Protein AF-A0A2K5S3H1-F1 (afdb_monomer_lite)

Organism: Cebus imitator (NCBI:txid2715852)

Secondary structure (DSSP, 8-state):
--------TT-BHHHHHHHHHHHH---GGGEEEEETTEEPPTTSBTGGGT--TTPPPEEEE---SS---S-----------------------

Radius of gyration: 19.56 Å; chains: 1; bounding box: 26×45×62 Å

Sequence (93 aa):
MLNKIDIEATDKVEQIKEHVEEKEGIPPQQQRLIYSGKQMNDEKTAANYRILGGLVLHLVLAPRGEGINGLRNPLKRQSLSDWNGKSNPASSE

Structure (mmCIF, N/CA/C/O backbone):
data_AF-A0A2K5S3H1-F1
#
_entry.id   AF-A0A2K5S3H1-F1
#
loop_
_atom_site.group_PDB
_atom_site.id
_atom_site.type_symbol
_atom_site.label_atom_id
_atom_site.label_alt_id
_atom_site.label_comp_id
_atom_site.label_asym_id
_atom_site.label_entity_id
_atom_site.label_seq_id
_atom_site.pdbx_PDB_ins_code
_atom_site.Cartn_x
_atom_site.Cartn_y
_atom_site.Cartn_z
_atom_site.occupancy
_atom_site.B_iso_or_equiv
_atom_site.auth_seq_id
_atom_site.auth_comp_id
_atom_site.auth_asym_id
_atom_site.auth_atom_id
_atom_site.pdbx_PDB_model_num
ATOM 1 N N . MET A 1 1 ? -14.004 -11.647 -7.265 1.00 42.84 1 MET A N 1
ATOM 2 C CA . MET A 1 1 ? -14.187 -10.199 -7.489 1.00 42.84 1 MET A CA 1
ATOM 3 C C . MET A 1 1 ? -12.807 -9.572 -7.421 1.00 42.84 1 MET A C 1
ATOM 5 O O . MET A 1 1 ? -12.094 -9.862 -6.473 1.00 42.84 1 MET A O 1
ATOM 9 N N . LEU A 1 2 ? -12.380 -8.845 -8.452 1.00 52.03 2 LEU A N 1
ATOM 10 C CA . LEU A 1 2 ? -11.149 -8.052 -8.391 1.00 52.03 2 LEU A CA 1
ATOM 11 C C . LEU A 1 2 ? -11.530 -6.704 -7.778 1.00 52.03 2 LEU A C 1
ATOM 13 O O . LEU A 1 2 ? -12.227 -5.927 -8.431 1.00 52.03 2 LEU A O 1
ATOM 17 N N . ASN A 1 3 ? -11.122 -6.453 -6.538 1.00 64.94 3 ASN A N 1
ATOM 18 C CA . ASN A 1 3 ? -11.381 -5.178 -5.879 1.00 64.94 3 ASN A CA 1
ATOM 19 C C . ASN A 1 3 ? -10.356 -4.165 -6.404 1.00 64.94 3 ASN A C 1
ATOM 21 O O . ASN A 1 3 ? -9.148 -4.345 -6.259 1.00 64.94 3 ASN A O 1
ATOM 25 N N . LYS A 1 4 ? -10.843 -3.156 -7.133 1.00 71.06 4 LYS A N 1
ATOM 26 C CA . LYS A 1 4 ? -10.017 -2.101 -7.732 1.00 71.06 4 LYS A CA 1
ATOM 27 C C . LYS A 1 4 ? -9.873 -0.952 -6.740 1.00 71.06 4 LYS A C 1
ATOM 29 O O . LYS A 1 4 ? -10.876 -0.496 -6.192 1.00 71.06 4 LYS A O 1
ATOM 34 N N . ILE A 1 5 ? -8.653 -0.469 -6.541 1.00 79.44 5 ILE A N 1
ATOM 35 C CA . ILE A 1 5 ? -8.342 0.769 -5.816 1.00 79.44 5 ILE A CA 1
ATOM 36 C C . ILE A 1 5 ? -7.742 1.770 -6.800 1.00 79.44 5 ILE A C 1
ATOM 38 O O . ILE A 1 5 ? -6.978 1.374 -7.683 1.00 79.44 5 ILE A O 1
ATOM 42 N N . ASP A 1 6 ? -8.119 3.034 -6.663 1.00 81.31 6 ASP A N 1
ATOM 43 C CA . ASP A 1 6 ? -7.509 4.131 -7.405 1.00 81.31 6 ASP A CA 1
ATOM 44 C C . ASP A 1 6 ? -6.322 4.626 -6.583 1.00 81.31 6 ASP A C 1
ATOM 46 O O . ASP A 1 6 ? -6.452 4.845 -5.382 1.00 81.31 6 ASP A O 1
ATOM 50 N N . ILE A 1 7 ? -5.157 4.701 -7.219 1.00 82.12 7 ILE A N 1
ATOM 51 C CA . ILE A 1 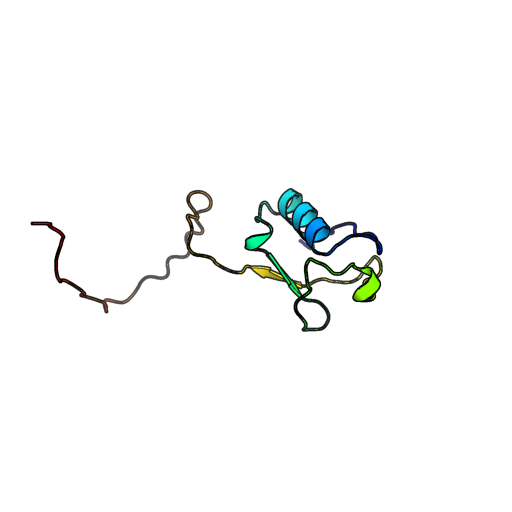7 ? -3.905 5.122 -6.590 1.00 82.12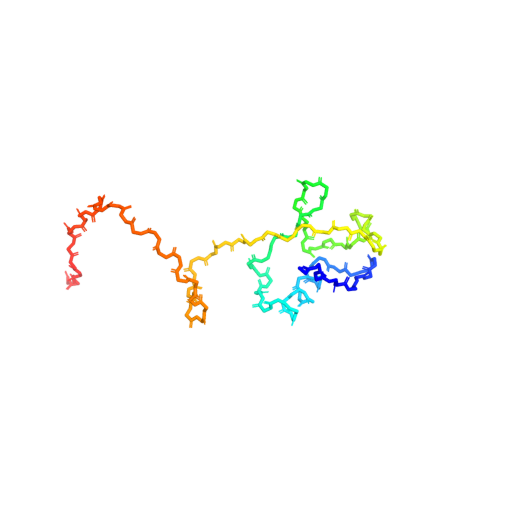 7 ILE A CA 1
ATOM 52 C C . ILE A 1 7 ? -3.215 6.123 -7.505 1.00 82.12 7 ILE A C 1
ATOM 54 O O . ILE A 1 7 ? -3.104 5.899 -8.716 1.00 82.12 7 ILE A O 1
ATOM 58 N N . GLU A 1 8 ? -2.725 7.211 -6.932 1.00 83.62 8 GLU A N 1
ATOM 59 C CA . GLU A 1 8 ? -1.902 8.184 -7.631 1.00 83.62 8 GLU A CA 1
ATOM 60 C C . GLU A 1 8 ? -0.415 7.875 -7.440 1.00 83.62 8 GLU A C 1
ATOM 62 O O . GLU A 1 8 ? 0.021 7.285 -6.452 1.00 83.62 8 GLU A O 1
ATOM 67 N N . ALA A 1 9 ? 0.418 8.290 -8.396 1.00 82.81 9 ALA A N 1
ATOM 68 C CA . ALA A 1 9 ? 1.863 8.060 -8.322 1.00 82.81 9 ALA A CA 1
ATOM 69 C C . ALA A 1 9 ? 2.510 8.780 -7.116 1.00 82.81 9 ALA A C 1
ATOM 71 O O . ALA A 1 9 ? 3.565 8.369 -6.623 1.00 82.81 9 ALA A O 1
ATOM 72 N N . THR A 1 10 ? 1.872 9.849 -6.644 1.00 86.38 10 THR A N 1
ATOM 73 C CA . THR A 1 10 ? 2.247 10.633 -5.464 1.00 86.38 10 THR A CA 1
ATOM 74 C C . THR A 1 10 ? 1.870 9.962 -4.151 1.00 86.38 10 THR A C 1
ATOM 76 O O . THR A 1 10 ? 2.487 10.281 -3.133 1.00 86.38 10 THR A O 1
ATOM 79 N N . ASP A 1 11 ? 0.924 9.021 -4.169 1.00 88.25 11 ASP A N 1
ATOM 80 C CA . ASP A 1 11 ? 0.436 8.391 -2.951 1.00 88.25 11 ASP A CA 1
ATOM 81 C C . ASP A 1 11 ? 1.522 7.544 -2.311 1.00 88.25 11 ASP A C 1
ATOM 83 O O . ASP A 1 11 ? 2.257 6.783 -2.961 1.00 88.25 11 ASP A O 1
ATOM 87 N N . LYS A 1 12 ? 1.619 7.680 -0.992 1.00 91.00 12 LYS A N 1
ATOM 88 C CA . LYS A 1 12 ? 2.463 6.813 -0.182 1.00 91.00 12 LYS A CA 1
ATOM 89 C C . LYS A 1 12 ? 1.817 5.450 -0.032 1.00 91.00 12 LYS A C 1
ATOM 91 O O . LYS A 1 12 ? 0.599 5.312 -0.002 1.00 91.00 12 LYS A O 1
ATOM 96 N N . VAL A 1 13 ? 2.655 4.436 0.138 1.00 89.62 13 VAL A N 1
ATOM 97 C CA . VAL A 1 13 ? 2.195 3.067 0.384 1.00 89.62 13 VAL A CA 1
ATOM 98 C C . VAL A 1 13 ? 1.341 2.979 1.650 1.00 89.62 13 VAL A C 1
ATOM 100 O O . VAL A 1 13 ? 0.390 2.206 1.668 1.00 89.62 13 VAL A O 1
ATOM 103 N N . GLU A 1 14 ? 1.620 3.801 2.662 1.00 91.06 14 GLU A N 1
ATOM 104 C CA . GLU A 1 14 ? 0.755 3.969 3.836 1.00 91.06 14 GLU A CA 1
ATOM 105 C C . GLU A 1 14 ? -0.675 4.386 3.455 1.00 91.06 14 GLU A C 1
ATOM 107 O O . GLU A 1 14 ? -1.623 3.691 3.806 1.00 91.06 14 GLU A O 1
ATOM 112 N N . GLN A 1 15 ? -0.829 5.433 2.638 1.00 90.06 15 GLN A N 1
ATOM 113 C CA . GLN A 1 15 ? -2.145 5.892 2.181 1.00 90.06 15 GLN A CA 1
ATOM 114 C C . GLN A 1 15 ? -2.858 4.834 1.338 1.00 90.06 15 GLN A C 1
ATOM 116 O O . GLN A 1 15 ? -4.059 4.634 1.477 1.00 90.06 15 GLN A O 1
ATOM 121 N N . ILE A 1 16 ? -2.133 4.088 0.499 1.00 88.56 16 ILE A N 1
ATOM 122 C CA . ILE A 1 16 ? -2.721 2.978 -0.267 1.00 88.56 16 ILE A CA 1
ATOM 123 C C . ILE A 1 16 ? -3.328 1.928 0.677 1.00 88.56 16 ILE A C 1
ATOM 125 O O . ILE A 1 16 ? -4.388 1.380 0.379 1.00 88.56 16 ILE A O 1
ATOM 129 N N . LYS A 1 17 ? -2.694 1.655 1.825 1.00 88.19 17 LYS A N 1
ATOM 130 C CA . LYS A 1 17 ? -3.246 0.726 2.820 1.00 88.19 17 LYS A CA 1
ATOM 131 C C . LYS A 1 17 ? -4.509 1.264 3.486 1.00 88.19 17 LYS A C 1
ATOM 133 O O . LYS A 1 17 ? -5.420 0.480 3.729 1.00 88.19 17 LYS A O 1
ATOM 138 N N . GLU A 1 18 ? -4.593 2.564 3.746 1.00 90.31 18 GLU A N 1
ATOM 139 C CA . GLU A 1 18 ? -5.818 3.193 4.267 1.00 90.31 18 GLU A CA 1
ATOM 140 C C . GLU A 1 18 ? -6.988 2.996 3.289 1.00 90.31 18 GLU A C 1
ATOM 142 O O . GLU A 1 18 ? -8.046 2.508 3.671 1.00 90.31 18 GLU A O 1
ATOM 147 N N . HIS A 1 19 ? -6.768 3.219 1.990 1.00 86.88 19 HIS A N 1
ATOM 148 C CA . HIS A 1 19 ? -7.796 2.976 0.969 1.00 86.88 19 HIS A CA 1
ATOM 149 C C . HIS A 1 19 ? -8.226 1.502 0.899 1.00 86.88 19 HIS A C 1
ATOM 151 O O . HIS A 1 19 ? -9.381 1.186 0.609 1.00 86.88 19 HIS A O 1
ATOM 157 N N . VAL A 1 20 ? -7.298 0.575 1.141 1.00 85.44 20 VAL A N 1
ATOM 158 C CA . VAL A 1 20 ? -7.608 -0.858 1.229 1.00 85.44 20 VAL A CA 1
ATOM 159 C C . VAL A 1 20 ? -8.386 -1.180 2.507 1.00 85.44 20 VAL A C 1
ATOM 161 O O . VAL A 1 20 ? -9.280 -2.020 2.458 1.00 85.44 20 VAL A O 1
ATOM 164 N N . GLU A 1 21 ? -8.102 -0.519 3.632 1.00 87.81 21 GLU A N 1
ATOM 165 C CA . GLU A 1 21 ? -8.877 -0.668 4.869 1.00 87.81 21 GLU A CA 1
ATOM 166 C C . GLU A 1 21 ? -10.323 -0.226 4.661 1.00 87.81 21 GLU A C 1
ATOM 168 O O . GLU A 1 21 ? -11.239 -0.956 5.023 1.00 87.81 21 GLU A O 1
ATOM 173 N N . GLU A 1 22 ? -10.546 0.913 4.011 1.00 86.44 22 GLU A N 1
ATOM 174 C CA . GLU A 1 22 ? -11.898 1.407 3.740 1.00 86.44 22 GLU A CA 1
ATOM 175 C C . GLU A 1 22 ? -12.712 0.454 2.851 1.00 86.44 22 GLU A C 1
ATOM 177 O O . GLU A 1 22 ? -13.927 0.333 3.020 1.00 86.44 22 GLU A O 1
ATOM 182 N N . LYS A 1 23 ? -12.061 -0.249 1.913 1.00 83.62 23 LYS A N 1
ATOM 183 C CA . LYS A 1 23 ? -12.743 -1.179 0.996 1.00 83.62 23 LYS A CA 1
ATOM 184 C C . LYS A 1 23 ? -12.900 -2.593 1.544 1.00 83.62 23 LYS A C 1
ATOM 186 O O . LYS A 1 23 ? -13.941 -3.209 1.328 1.00 83.62 23 LYS A O 1
ATOM 191 N N . GLU A 1 24 ? -11.881 -3.120 2.217 1.00 82.62 24 GLU A N 1
ATOM 192 C CA . GLU A 1 24 ? -11.849 -4.511 2.691 1.00 82.62 24 GLU A CA 1
ATOM 193 C C . GLU A 1 24 ? -12.133 -4.652 4.194 1.00 82.62 24 GLU A C 1
ATOM 195 O O . GLU A 1 24 ? -12.384 -5.757 4.672 1.00 82.62 24 GLU A O 1
ATOM 200 N N . GLY A 1 25 ? -12.055 -3.562 4.960 1.00 84.38 25 GLY A N 1
ATOM 201 C CA . GLY A 1 25 ? -12.148 -3.567 6.422 1.00 84.38 25 GLY A CA 1
ATOM 202 C C . GLY A 1 25 ? -10.920 -4.158 7.123 1.00 84.38 25 GLY A C 1
ATOM 203 O O . GLY A 1 25 ? -11.026 -4.619 8.259 1.00 84.38 25 GLY A O 1
ATOM 204 N N . ILE A 1 26 ? -9.768 -4.221 6.446 1.00 85.56 26 ILE A N 1
ATOM 205 C CA . ILE A 1 26 ? -8.533 -4.809 6.987 1.00 85.56 26 ILE A CA 1
ATOM 206 C C . ILE A 1 26 ? -7.633 -3.685 7.509 1.00 85.56 26 ILE A C 1
ATOM 208 O O . ILE A 1 26 ? -7.252 -2.834 6.712 1.00 85.56 26 ILE A O 1
ATOM 212 N N . PRO A 1 27 ? -7.181 -3.699 8.772 1.00 88.38 27 PRO A N 1
ATOM 213 C CA . PRO A 1 27 ? -6.346 -2.624 9.300 1.00 88.38 27 PRO A CA 1
ATOM 214 C C . PRO A 1 27 ? -4.957 -2.576 8.623 1.00 88.38 27 PRO A C 1
ATOM 216 O O . PRO A 1 27 ? -4.361 -3.635 8.377 1.00 88.38 27 PRO A O 1
ATOM 219 N N . PRO A 1 28 ? -4.369 -1.387 8.377 1.00 86.56 28 PRO A N 1
ATOM 220 C CA . PRO A 1 28 ? -3.112 -1.205 7.643 1.00 86.56 28 PRO A CA 1
ATOM 221 C C . PRO A 1 28 ? -1.938 -2.016 8.197 1.00 86.56 28 PRO A C 1
ATOM 223 O O . PRO A 1 28 ? -1.084 -2.487 7.441 1.00 86.56 28 PRO A O 1
ATOM 226 N N . GLN A 1 29 ? -1.895 -2.248 9.515 1.00 85.50 29 GLN A N 1
ATOM 227 C CA . GLN A 1 29 ? -0.812 -3.021 10.136 1.00 85.50 29 GLN A CA 1
ATOM 228 C C . GLN A 1 29 ? -0.880 -4.529 9.829 1.00 85.50 29 GLN A C 1
ATOM 230 O O . GLN A 1 29 ? 0.137 -5.226 9.965 1.00 85.50 29 GLN A O 1
ATOM 235 N N . GLN A 1 30 ? -2.057 -5.030 9.434 1.00 87.56 30 GLN A N 1
ATOM 236 C CA . GLN A 1 30 ? -2.285 -6.405 8.974 1.00 87.56 30 GLN A CA 1
ATOM 237 C C . GLN A 1 30 ? -2.117 -6.545 7.455 1.00 87.56 30 GLN A C 1
ATOM 239 O O . GLN A 1 30 ? -2.036 -7.664 6.946 1.00 87.56 30 GLN A O 1
ATOM 244 N N . GLN A 1 31 ? -2.017 -5.435 6.725 1.00 86.31 31 GLN A N 1
ATOM 245 C CA . GLN A 1 31 ? -1.841 -5.444 5.281 1.00 86.31 31 GLN A CA 1
ATOM 246 C C . GLN A 1 31 ? -0.363 -5.509 4.886 1.00 86.31 31 GLN A C 1
ATOM 248 O O . GLN A 1 31 ? 0.467 -4.697 5.310 1.00 86.31 31 GLN A O 1
ATOM 253 N N . ARG A 1 32 ? -0.027 -6.444 3.993 1.00 88.81 32 ARG A N 1
ATOM 254 C CA . ARG A 1 32 ? 1.275 -6.506 3.324 1.00 88.81 32 ARG A CA 1
ATOM 255 C C . ARG A 1 32 ? 1.087 -6.353 1.820 1.00 88.81 32 ARG A C 1
ATOM 257 O O . ARG A 1 32 ? 0.672 -7.289 1.143 1.00 88.81 32 ARG A O 1
ATOM 264 N N . LEU A 1 33 ? 1.435 -5.176 1.310 1.00 87.31 33 LEU A N 1
ATOM 265 C CA . LEU A 1 33 ? 1.449 -4.896 -0.121 1.00 87.31 33 LEU A CA 1
ATOM 266 C C . LEU A 1 33 ? 2.732 -5.455 -0.746 1.00 87.31 33 LEU A C 1
ATOM 268 O O . LEU A 1 33 ? 3.845 -5.162 -0.297 1.00 87.31 33 LEU A O 1
ATOM 272 N N . ILE A 1 34 ? 2.565 -6.289 -1.769 1.00 86.38 34 ILE A N 1
ATOM 273 C CA . ILE A 1 34 ? 3.645 -6.921 -2.522 1.00 86.38 34 ILE A CA 1
ATOM 274 C C . ILE A 1 34 ? 3.528 -6.500 -3.983 1.00 86.38 34 ILE A C 1
ATOM 276 O O . ILE A 1 34 ? 2.498 -6.699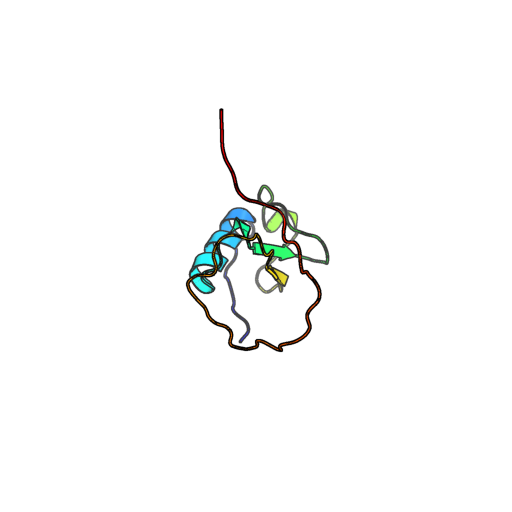 -4.630 1.00 86.38 34 ILE A O 1
ATOM 280 N N . TYR A 1 35 ? 4.625 -5.969 -4.513 1.00 86.19 35 TYR A N 1
ATOM 281 C CA . TYR A 1 35 ? 4.755 -5.600 -5.914 1.00 86.19 35 TYR A CA 1
ATOM 282 C C . TYR A 1 35 ? 6.035 -6.189 -6.498 1.00 86.19 35 TYR A C 1
ATOM 284 O O . TYR A 1 35 ? 7.106 -6.097 -5.898 1.00 86.19 35 TYR A O 1
ATOM 292 N N . SER A 1 36 ? 5.925 -6.825 -7.668 1.00 85.00 36 SER A N 1
ATOM 293 C CA . SER A 1 36 ? 7.050 -7.488 -8.343 1.00 85.00 36 SER A CA 1
ATOM 294 C C . SER A 1 36 ? 7.824 -8.464 -7.431 1.00 85.00 36 SER A C 1
ATOM 296 O O . SER A 1 36 ? 9.052 -8.537 -7.477 1.00 85.00 36 SER A O 1
ATOM 298 N N . GLY A 1 37 ? 7.114 -9.176 -6.549 1.00 84.38 37 GLY A N 1
ATOM 299 C CA . GLY A 1 37 ? 7.710 -10.109 -5.582 1.00 84.38 37 GLY A CA 1
ATOM 300 C C . GLY A 1 37 ? 8.421 -9.448 -4.394 1.00 84.38 37 GLY A C 1
ATOM 301 O O . GLY A 1 37 ? 8.998 -10.150 -3.568 1.00 84.38 37 GLY A O 1
ATOM 302 N N . LYS A 1 38 ? 8.373 -8.116 -4.270 1.00 86.56 38 LYS A N 1
ATOM 303 C CA . LYS A 1 38 ? 8.983 -7.367 -3.169 1.00 86.56 38 LYS A CA 1
ATOM 304 C C . LYS A 1 38 ? 7.922 -6.684 -2.318 1.00 86.56 38 LYS A C 1
ATOM 306 O O . LYS A 1 38 ? 7.004 -6.047 -2.831 1.00 86.56 38 LYS A O 1
ATOM 311 N N . GLN A 1 39 ? 8.077 -6.786 -1.001 1.00 87.56 39 GLN A N 1
ATOM 312 C CA . GLN A 1 39 ? 7.251 -6.028 -0.072 1.00 87.56 39 GLN A CA 1
ATOM 313 C C . GLN A 1 39 ? 7.506 -4.527 -0.238 1.00 87.56 39 GLN A C 1
ATOM 315 O O . GLN A 1 39 ? 8.652 -4.066 -0.305 1.00 87.56 39 GLN A O 1
ATOM 320 N N . MET A 1 40 ? 6.418 -3.774 -0.300 1.00 88.88 40 MET A N 1
ATOM 321 C CA . MET A 1 40 ? 6.452 -2.325 -0.394 1.00 88.88 40 MET A CA 1
ATOM 322 C C . MET A 1 40 ? 6.676 -1.698 0.989 1.00 88.88 40 MET A C 1
ATOM 324 O O . MET A 1 40 ? 6.245 -2.250 2.000 1.00 88.88 40 MET A O 1
ATOM 328 N N . ASN A 1 41 ? 7.403 -0.579 1.024 1.00 90.31 41 ASN A N 1
ATOM 329 C CA . ASN A 1 41 ? 7.687 0.183 2.238 1.00 90.31 41 ASN A CA 1
ATOM 330 C C . ASN A 1 41 ? 6.745 1.386 2.327 1.00 90.31 41 ASN A C 1
ATOM 332 O O . ASN A 1 41 ? 6.582 2.091 1.332 1.00 90.31 41 ASN A O 1
ATOM 336 N N . ASP A 1 42 ? 6.210 1.624 3.518 1.00 88.31 42 ASP A N 1
ATOM 337 C CA . ASP A 1 42 ? 5.165 2.607 3.820 1.00 88.31 42 ASP A CA 1
ATOM 338 C C . ASP A 1 42 ? 5.636 4.046 3.562 1.00 88.31 42 ASP A C 1
ATOM 340 O O . ASP A 1 42 ? 4.881 4.878 3.068 1.00 88.31 42 ASP A O 1
ATOM 344 N N . GLU A 1 43 ? 6.932 4.300 3.760 1.00 89.44 43 GLU A N 1
ATOM 345 C CA . GLU A 1 43 ? 7.577 5.596 3.514 1.00 89.44 43 GLU A CA 1
ATOM 346 C C . GLU A 1 43 ? 7.782 5.925 2.024 1.00 89.44 43 GLU A C 1
ATOM 348 O O . GLU A 1 43 ? 8.103 7.062 1.671 1.00 89.44 43 GLU A O 1
ATOM 353 N N . LYS A 1 44 ? 7.656 4.935 1.131 1.00 89.56 44 LYS A N 1
ATOM 354 C CA . LYS A 1 44 ? 7.861 5.127 -0.310 1.00 89.56 44 LYS A CA 1
ATOM 355 C C . LYS A 1 44 ? 6.542 5.457 -1.000 1.00 89.56 44 LYS A C 1
ATOM 357 O O . LYS A 1 44 ? 5.471 5.092 -0.534 1.00 89.56 44 LYS A O 1
ATOM 362 N N . THR A 1 45 ? 6.630 6.133 -2.139 1.00 89.56 45 THR A N 1
ATOM 363 C CA . THR A 1 45 ? 5.477 6.434 -2.993 1.00 89.56 45 THR A CA 1
ATOM 364 C C . THR A 1 45 ? 5.258 5.355 -4.048 1.00 89.56 45 THR A C 1
ATOM 366 O O . THR A 1 45 ? 6.181 4.602 -4.384 1.00 89.56 45 THR A O 1
ATOM 369 N N . ALA A 1 46 ? 4.058 5.299 -4.621 1.00 86.00 46 ALA A N 1
ATOM 370 C CA . ALA A 1 46 ? 3.753 4.460 -5.777 1.00 86.00 46 ALA A CA 1
ATOM 371 C C . ALA A 1 46 ? 4.726 4.717 -6.948 1.00 86.00 46 ALA A C 1
ATOM 373 O O . ALA A 1 46 ? 5.240 3.768 -7.552 1.00 86.00 46 ALA A O 1
ATOM 374 N N . ALA A 1 47 ? 5.087 5.983 -7.197 1.00 85.81 47 ALA A N 1
ATOM 375 C CA . ALA A 1 47 ? 6.080 6.373 -8.202 1.00 85.81 47 ALA A CA 1
ATOM 376 C C . ALA A 1 47 ? 7.458 5.729 -7.976 1.00 85.81 47 ALA A C 1
ATOM 378 O O . ALA A 1 47 ? 8.098 5.301 -8.938 1.00 85.81 47 ALA A O 1
ATOM 379 N N . ASN A 1 48 ? 7.905 5.591 -6.720 1.00 85.94 48 ASN A N 1
ATOM 380 C CA . ASN A 1 48 ? 9.190 4.951 -6.400 1.00 85.94 48 ASN A CA 1
AT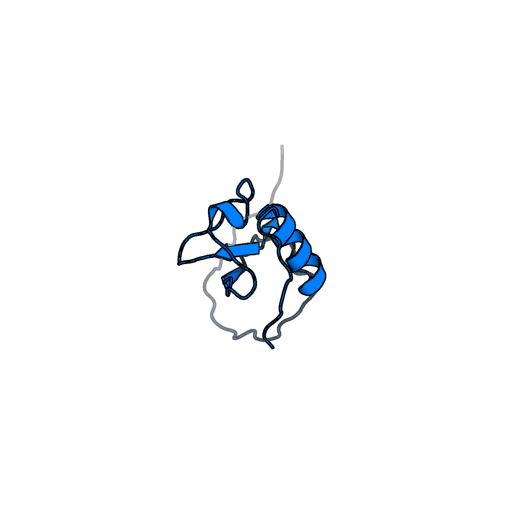OM 381 C C . ASN A 1 48 ? 9.229 3.471 -6.799 1.00 85.94 48 ASN A C 1
ATOM 383 O O . ASN A 1 48 ? 10.301 2.928 -7.067 1.00 85.94 48 ASN A O 1
ATOM 387 N N . TYR A 1 49 ? 8.068 2.821 -6.851 1.00 83.12 49 TYR A N 1
ATOM 388 C CA . TYR A 1 49 ? 7.913 1.455 -7.344 1.00 83.12 49 TYR A CA 1
ATOM 389 C C . TYR A 1 49 ? 7.523 1.400 -8.825 1.00 83.12 49 TYR A C 1
ATOM 391 O O . TYR A 1 49 ? 7.339 0.310 -9.361 1.00 83.12 49 TYR A O 1
ATOM 399 N N . ARG A 1 50 ? 7.441 2.555 -9.503 1.00 81.94 50 ARG A N 1
ATOM 400 C CA . ARG A 1 50 ? 6.935 2.699 -10.877 1.00 81.94 50 ARG A CA 1
ATOM 401 C C . ARG A 1 50 ? 5.545 2.088 -11.036 1.00 81.94 50 ARG A C 1
ATOM 403 O O . ARG A 1 50 ? 5.237 1.498 -12.070 1.00 81.94 50 ARG A O 1
ATOM 410 N N . ILE A 1 51 ? 4.729 2.199 -9.991 1.00 77.94 51 ILE A N 1
ATOM 411 C CA . ILE A 1 51 ? 3.347 1.756 -10.039 1.00 77.94 51 ILE A CA 1
ATOM 412 C C . ILE A 1 51 ? 2.571 2.818 -10.815 1.00 77.94 51 ILE A C 1
ATOM 414 O O . ILE A 1 51 ? 2.472 3.965 -10.385 1.00 77.94 51 ILE A O 1
ATOM 418 N N . LEU A 1 52 ? 2.089 2.436 -11.993 1.00 72.31 52 LEU A N 1
ATOM 419 C CA . LEU A 1 52 ? 1.210 3.238 -12.832 1.00 72.31 52 LEU A CA 1
ATOM 420 C C . LEU A 1 52 ? -0.222 2.709 -12.704 1.00 72.31 52 LEU A C 1
ATOM 422 O O . LEU A 1 52 ? -0.430 1.532 -12.390 1.00 72.31 52 LEU A O 1
ATOM 426 N N . GLY A 1 53 ? -1.204 3.575 -12.953 1.00 66.94 53 GLY A N 1
ATOM 427 C CA . GLY A 1 53 ? -2.617 3.198 -12.929 1.00 66.94 53 GLY A CA 1
ATOM 428 C C . GLY A 1 53 ? -2.884 1.962 -13.796 1.00 66.94 53 GLY A C 1
ATOM 429 O O . GLY A 1 53 ? -2.442 1.888 -14.942 1.00 66.94 53 GLY A O 1
ATOM 430 N N . GLY A 1 54 ? -3.585 0.975 -13.230 1.00 68.44 54 GLY A N 1
ATOM 431 C CA . GLY A 1 54 ? -3.932 -0.281 -13.906 1.00 68.44 54 GLY A CA 1
ATOM 432 C C . GLY A 1 54 ? -3.008 -1.471 -13.624 1.00 68.44 54 GLY A C 1
ATOM 433 O O . GLY A 1 54 ? -3.255 -2.557 -14.148 1.00 68.44 54 GLY A O 1
ATOM 434 N N . LEU A 1 55 ? -1.974 -1.310 -12.794 1.00 76.06 55 LEU A N 1
ATOM 435 C CA . LEU A 1 55 ? -1.142 -2.431 -12.350 1.00 76.06 55 LEU A CA 1
ATOM 436 C C . LEU A 1 55 ? -1.780 -3.213 -11.195 1.00 76.06 55 LEU A C 1
ATOM 438 O O . LEU A 1 55 ? -2.551 -2.682 -10.398 1.00 76.06 55 LEU A O 1
ATOM 442 N N . VAL A 1 56 ? -1.438 -4.500 -11.107 1.00 78.75 56 VAL A N 1
ATOM 443 C CA . VAL A 1 56 ? -1.942 -5.407 -10.070 1.00 78.75 56 VAL A CA 1
ATOM 444 C C . VAL A 1 56 ? -0.987 -5.408 -8.879 1.00 78.75 56 VAL A C 1
ATOM 446 O O . VAL A 1 56 ? 0.198 -5.712 -9.020 1.00 78.75 56 VAL A O 1
ATOM 449 N N . LEU A 1 57 ? -1.520 -5.096 -7.699 1.00 81.56 57 LEU A N 1
ATOM 450 C CA . LEU A 1 57 ? -0.833 -5.246 -6.419 1.00 81.56 57 LEU A CA 1
ATOM 451 C C . LEU A 1 57 ? -1.329 -6.512 -5.724 1.00 81.56 57 LEU A C 1
ATOM 453 O O . LEU A 1 57 ? -2.528 -6.786 -5.695 1.00 81.56 57 LEU A O 1
ATOM 457 N N . HIS A 1 58 ? -0.406 -7.281 -5.151 1.00 83.62 58 HIS A N 1
ATOM 458 C CA . HIS A 1 58 ? -0.763 -8.444 -4.350 1.00 83.62 58 HIS A CA 1
ATOM 459 C C . HIS A 1 58 ? -0.871 -8.029 -2.883 1.00 83.62 58 HIS A C 1
ATOM 461 O O . HIS A 1 58 ? 0.122 -7.637 -2.269 1.00 83.62 58 HIS A O 1
ATOM 467 N N . LEU A 1 59 ? -2.074 -8.129 -2.320 1.00 83.38 59 LEU A N 1
ATOM 468 C CA . LEU A 1 59 ? -2.315 -7.956 -0.891 1.00 83.38 59 LEU A CA 1
ATOM 469 C C . LEU A 1 59 ? -2.184 -9.309 -0.186 1.00 83.38 59 LEU A C 1
ATOM 471 O O . LEU A 1 59 ? -2.897 -10.258 -0.509 1.00 83.38 59 LEU A O 1
ATOM 475 N N . VAL A 1 60 ? -1.282 -9.390 0.789 1.00 83.62 60 VAL A N 1
ATOM 476 C CA . VAL A 1 60 ? -1.153 -10.540 1.690 1.00 83.62 60 VAL A CA 1
ATOM 477 C C . VAL A 1 60 ? -1.522 -10.110 3.103 1.00 83.62 60 VAL A C 1
ATOM 479 O O . VAL A 1 60 ? -1.061 -9.079 3.590 1.00 83.62 60 VAL A O 1
ATOM 482 N N . LEU A 1 61 ? -2.334 -10.923 3.773 1.00 81.00 61 LEU A N 1
ATOM 483 C CA . LEU A 1 61 ? -2.695 -10.722 5.171 1.00 81.00 61 LEU A CA 1
ATOM 484 C C . LEU A 1 61 ? -1.568 -11.215 6.079 1.00 81.00 61 LEU A C 1
ATOM 486 O O . LEU A 1 61 ? -1.151 -12.370 5.995 1.00 81.00 61 LEU A O 1
ATOM 490 N N . ALA A 1 62 ? -1.082 -10.344 6.958 1.00 73.94 62 ALA A N 1
ATOM 491 C CA . ALA A 1 62 ? -0.177 -10.707 8.037 1.00 73.94 62 ALA A CA 1
ATOM 492 C C . ALA A 1 62 ? -0.999 -10.954 9.316 1.00 73.94 62 ALA A C 1
ATOM 494 O O . ALA A 1 62 ? -1.448 -9.986 9.934 1.00 73.94 62 ALA A O 1
ATOM 495 N N . PRO A 1 63 ? -1.204 -12.215 9.743 1.00 58.72 63 PRO A N 1
ATOM 496 C CA . PRO A 1 63 ? -1.904 -12.489 10.989 1.00 58.72 63 PRO A CA 1
ATOM 497 C C . PRO A 1 63 ? -1.024 -12.051 12.164 1.00 58.72 63 PRO A C 1
ATOM 499 O O . PRO A 1 63 ? 0.006 -12.661 12.446 1.00 58.72 63 PRO A O 1
ATOM 502 N N . ARG A 1 64 ? -1.424 -10.985 12.860 1.00 57.38 64 ARG A N 1
ATOM 503 C CA . ARG A 1 64 ? -0.966 -10.708 14.227 1.00 57.38 64 ARG A CA 1
ATOM 504 C C . ARG A 1 64 ? -2.090 -11.117 15.169 1.00 57.38 64 ARG A C 1
ATOM 506 O O . ARG A 1 64 ? -3.249 -10.811 14.910 1.00 57.38 64 ARG A O 1
ATOM 513 N N . GLY A 1 65 ? -1.746 -11.883 16.200 1.00 54.25 65 GLY A N 1
ATOM 514 C CA . GLY A 1 65 ? -2.674 -12.553 17.109 1.00 54.25 65 GLY A CA 1
ATOM 515 C C . GLY A 1 65 ? -3.401 -11.626 18.079 1.00 54.25 65 GLY A C 1
ATOM 516 O O . GLY A 1 65 ? -3.293 -11.819 19.282 1.00 54.25 65 GLY A O 1
ATOM 517 N N . GLU A 1 66 ? -4.176 -10.672 17.572 1.00 53.59 66 GLU A N 1
ATOM 518 C CA . GLU A 1 66 ? -5.123 -9.898 18.372 1.00 53.59 66 GLU A CA 1
ATOM 519 C C . GLU A 1 66 ? -6.523 -10.006 17.757 1.00 53.59 66 GLU A C 1
ATOM 521 O O . GLU A 1 66 ? -6.838 -9.416 16.729 1.00 53.59 66 GLU A O 1
ATOM 526 N N . GLY A 1 67 ? -7.348 -10.844 18.391 1.00 50.62 67 GLY A N 1
ATOM 527 C CA . GLY A 1 67 ? -8.800 -10.686 18.459 1.00 50.62 67 GLY A CA 1
ATOM 528 C C . GLY A 1 67 ? -9.581 -10.532 17.154 1.00 50.62 67 GLY A C 1
ATOM 529 O O . GLY A 1 67 ? -10.276 -9.537 16.977 1.00 50.62 67 GLY A O 1
ATOM 530 N N . ILE A 1 68 ? -9.634 -11.572 16.318 1.00 50.78 68 ILE A N 1
ATOM 531 C CA . ILE A 1 68 ? -10.744 -11.747 15.363 1.00 50.78 68 ILE A CA 1
ATOM 532 C C . ILE A 1 68 ? -12.051 -12.117 16.099 1.00 50.78 68 ILE A C 1
ATOM 534 O O . ILE A 1 68 ? -12.585 -13.211 15.947 1.00 50.78 68 ILE A O 1
ATOM 538 N N . ASN A 1 69 ? -12.602 -11.201 16.896 1.00 49.97 69 ASN A N 1
ATOM 539 C CA . ASN A 1 69 ? -13.931 -11.330 17.515 1.00 49.97 69 ASN A CA 1
ATOM 540 C C . ASN A 1 69 ? -15.061 -10.800 16.603 1.00 49.97 69 ASN A C 1
ATOM 542 O O . ASN A 1 69 ? -16.039 -10.244 17.091 1.00 49.97 69 ASN A O 1
ATOM 546 N N . GLY A 1 70 ? -14.951 -10.966 15.278 1.00 52.44 70 GLY A N 1
ATOM 547 C CA . GLY A 1 70 ? -15.941 -10.413 14.340 1.00 52.44 70 GLY A CA 1
ATOM 548 C C . GLY A 1 70 ? -16.353 -11.305 13.172 1.00 52.44 70 GLY A C 1
ATOM 549 O O . GLY A 1 70 ? -17.525 -11.310 12.812 1.00 52.44 70 GLY A O 1
ATOM 550 N N . LEU A 1 71 ? -15.455 -12.104 12.589 1.00 49.66 71 LEU A N 1
ATOM 551 C CA . LEU A 1 71 ? -15.788 -12.900 11.402 1.00 49.66 71 LEU A CA 1
ATOM 552 C C . LEU A 1 71 ? -15.403 -14.365 11.604 1.00 49.66 71 LEU A C 1
ATOM 554 O O . LEU A 1 71 ? -14.283 -14.805 11.353 1.00 49.66 71 LEU A O 1
ATOM 558 N N . ARG A 1 72 ? -16.387 -15.137 12.073 1.00 47.78 72 ARG A N 1
ATOM 559 C CA . ARG A 1 72 ? -16.403 -16.598 11.978 1.00 47.78 72 ARG A CA 1
ATOM 560 C C . ARG A 1 72 ? -16.222 -17.003 10.512 1.00 47.78 72 ARG A C 1
ATOM 562 O O . ARG A 1 72 ? -17.138 -16.816 9.720 1.00 47.78 72 ARG A O 1
ATOM 569 N N . ASN A 1 73 ? -15.113 -17.659 10.180 1.00 44.34 73 ASN A N 1
ATOM 570 C CA . ASN A 1 73 ? -15.094 -18.604 9.067 1.00 44.34 73 ASN A CA 1
ATOM 571 C C . ASN A 1 73 ? -15.230 -20.027 9.654 1.00 44.34 73 ASN A C 1
ATOM 573 O O . ASN A 1 73 ? -14.350 -20.451 10.406 1.00 44.34 73 ASN A O 1
ATOM 577 N N . PRO A 1 74 ? -16.322 -20.774 9.394 1.00 46.97 74 PRO A N 1
ATOM 578 C CA . PRO A 1 74 ? -16.630 -22.034 10.074 1.00 46.97 74 PRO A CA 1
ATOM 579 C C . PRO A 1 74 ? -15.886 -23.252 9.507 1.00 46.97 74 PRO A C 1
ATOM 581 O O . PRO A 1 74 ? -16.360 -24.377 9.632 1.00 46.97 74 PRO A O 1
ATOM 584 N N . LEU A 1 75 ? -14.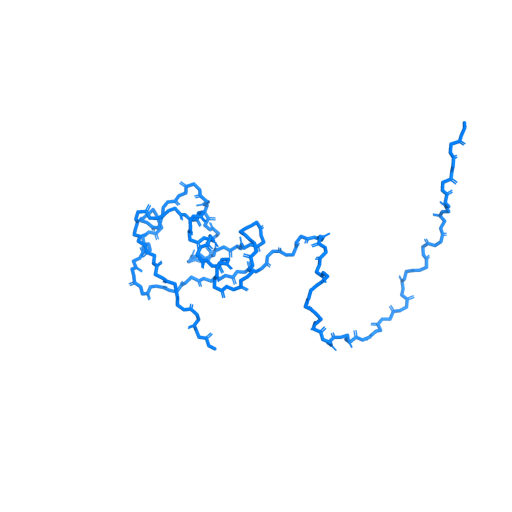694 -23.083 8.938 1.00 44.94 75 LEU A N 1
ATOM 585 C CA . LEU A 1 75 ? -13.864 -24.215 8.525 1.00 44.94 75 LEU A CA 1
ATOM 586 C C . LEU A 1 75 ? -12.891 -24.604 9.642 1.00 44.94 75 LEU A C 1
ATOM 588 O O . LEU A 1 75 ? -11.676 -24.642 9.471 1.00 44.94 75 LEU A O 1
ATOM 592 N N . LYS A 1 76 ? -13.464 -24.961 10.800 1.00 49.16 76 LYS A N 1
ATOM 593 C CA . LYS A 1 76 ? -12.820 -25.906 11.715 1.00 49.16 76 LYS A CA 1
ATOM 594 C C . LYS A 1 76 ? -12.751 -27.254 10.998 1.00 49.16 76 LYS A C 1
ATOM 596 O O . LYS A 1 76 ? -13.714 -28.017 11.027 1.00 49.16 76 LYS A O 1
ATOM 601 N N . ARG A 1 77 ? -11.605 -27.588 10.406 1.00 45.97 77 ARG A N 1
ATOM 602 C CA . ARG A 1 77 ? -11.214 -28.998 10.313 1.00 45.97 77 ARG A CA 1
ATOM 603 C C . ARG A 1 77 ? -10.523 -29.344 11.625 1.00 45.97 77 ARG A C 1
ATOM 605 O O . ARG A 1 77 ? -9.442 -28.859 11.928 1.00 45.97 77 ARG A O 1
ATOM 612 N N . GLN A 1 78 ? -11.274 -30.074 12.440 1.00 41.25 78 GLN A N 1
ATOM 613 C CA . GLN A 1 78 ? -10.847 -30.716 13.674 1.00 41.25 78 GLN A CA 1
ATOM 614 C C . GLN A 1 78 ? -9.633 -31.632 13.476 1.00 41.25 78 GLN A C 1
ATOM 616 O O . GLN A 1 78 ? -9.434 -32.170 12.386 1.00 41.25 78 GLN A O 1
ATOM 621 N N . SER A 1 79 ? -9.004 -31.912 14.628 1.00 37.47 79 SER A N 1
ATOM 622 C CA . SER A 1 79 ? -8.144 -33.057 14.969 1.00 37.47 79 SER A CA 1
ATOM 623 C C . SER A 1 79 ? -6.635 -32.777 14.830 1.00 37.47 79 SER A C 1
ATOM 625 O O . SER A 1 79 ? -6.205 -32.291 13.796 1.00 37.47 79 SER A O 1
ATOM 627 N N . LEU A 1 80 ? -5.765 -32.998 15.823 1.00 38.84 80 LEU A N 1
ATOM 628 C CA . LEU A 1 80 ? -5.762 -33.994 16.901 1.00 38.84 80 LEU A CA 1
ATOM 629 C C . LEU A 1 80 ? -4.952 -33.497 18.135 1.00 38.84 80 LEU A C 1
ATOM 631 O O . LEU A 1 80 ? -3.837 -33.003 18.007 1.00 38.84 80 LEU A O 1
ATOM 635 N N . SER A 1 81 ? -5.557 -33.632 19.318 1.00 49.56 81 SER A N 1
ATOM 636 C CA . SER A 1 81 ? -5.016 -34.201 20.576 1.00 49.56 81 SER A CA 1
ATOM 637 C C . SER A 1 81 ? -3.686 -33.814 21.262 1.00 49.56 81 SER A C 1
ATOM 639 O O . SER A 1 81 ? -3.567 -34.186 22.427 1.00 49.56 81 SER A O 1
ATOM 641 N N . ASP A 1 82 ? -2.728 -33.070 20.707 1.00 55.97 82 ASP A N 1
ATOM 642 C CA . ASP A 1 82 ? -1.341 -33.199 21.230 1.00 55.97 82 ASP A CA 1
ATOM 643 C C . ASP A 1 82 ? -0.713 -31.974 21.925 1.00 55.97 82 ASP A C 1
ATOM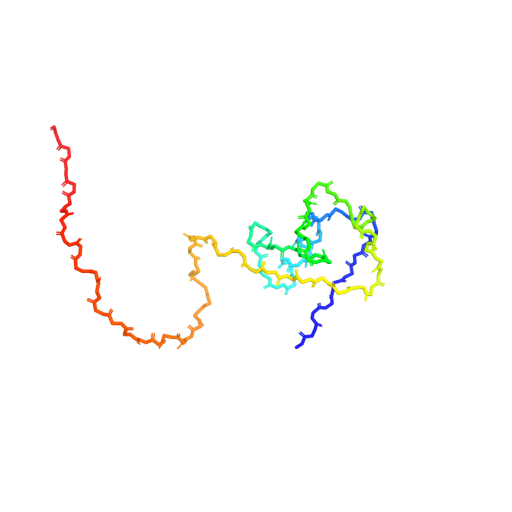 645 O O . ASP A 1 82 ? 0.479 -31.717 21.777 1.00 55.97 82 ASP A O 1
ATOM 649 N N . TRP A 1 83 ? -1.444 -31.248 22.778 1.00 43.88 83 TRP A N 1
ATOM 650 C CA . TRP A 1 83 ? -0.739 -30.515 23.846 1.00 43.88 83 TRP A CA 1
ATOM 651 C C . TRP A 1 83 ? -1.488 -30.545 25.180 1.00 43.88 83 TRP A C 1
ATOM 653 O O . TRP A 1 83 ? -2.266 -29.659 25.528 1.00 43.88 83 TRP A O 1
ATOM 663 N N . ASN A 1 84 ? -1.171 -31.565 25.980 1.00 54.88 84 ASN A N 1
ATOM 664 C CA . ASN A 1 84 ? -1.433 -31.598 27.415 1.00 54.88 84 ASN A CA 1
ATOM 665 C C . ASN A 1 84 ? -0.298 -30.869 28.155 1.00 54.88 84 ASN A C 1
ATOM 667 O O . ASN A 1 84 ? 0.700 -31.467 28.542 1.00 54.88 84 ASN A O 1
ATOM 671 N N . GLY A 1 85 ? -0.437 -29.552 28.294 1.00 52.12 85 GLY A N 1
ATOM 672 C CA . GLY A 1 85 ? 0.528 -28.666 28.948 1.00 52.12 85 GLY A CA 1
ATOM 673 C C . GLY A 1 85 ? -0.017 -28.172 30.276 1.00 52.12 85 GLY A C 1
ATOM 674 O O . GLY A 1 85 ? -0.122 -26.970 30.496 1.00 52.12 85 GLY A O 1
ATOM 675 N N . LYS A 1 86 ? -0.448 -29.096 31.139 1.00 52.16 86 LYS A N 1
ATOM 676 C CA . LYS A 1 86 ? -0.769 -28.778 32.531 1.00 52.16 86 LYS A CA 1
ATOM 677 C C . LYS A 1 86 ? 0.522 -28.586 33.328 1.00 52.16 86 LYS A C 1
ATOM 679 O O . LYS A 1 86 ? 1.193 -29.566 33.624 1.00 52.16 86 LYS A O 1
ATOM 684 N N . SER A 1 87 ? 0.783 -27.344 33.726 1.00 46.78 87 SER A N 1
ATOM 685 C CA . SER A 1 87 ? 1.377 -26.933 35.013 1.00 46.78 87 SER A CA 1
ATOM 686 C C . SER A 1 87 ? 1.531 -25.411 34.990 1.00 46.78 87 SER A C 1
ATOM 688 O O . SER A 1 87 ? 2.142 -24.903 34.058 1.00 46.78 87 SER A O 1
ATOM 690 N N . ASN A 1 88 ? 1.099 -24.582 35.933 1.00 52.19 88 ASN A N 1
ATOM 691 C CA . ASN A 1 88 ? 0.178 -24.582 37.077 1.00 52.19 88 ASN A CA 1
ATOM 692 C C . ASN A 1 88 ? -0.029 -23.059 37.372 1.00 52.19 88 ASN A C 1
ATOM 694 O O . ASN A 1 88 ? 0.805 -22.266 36.924 1.00 52.19 88 ASN A O 1
ATOM 698 N N . PRO A 1 89 ? -1.099 -22.597 38.044 1.00 48.88 89 PRO A N 1
ATOM 699 C CA . PRO A 1 89 ? -1.449 -21.182 38.105 1.00 48.88 89 PRO A CA 1
ATOM 700 C C . PRO A 1 89 ? -0.644 -20.401 39.156 1.00 48.88 89 PRO A C 1
ATOM 702 O O . PRO A 1 89 ? 0.018 -20.973 40.017 1.00 48.88 89 PRO A O 1
ATOM 705 N N . ALA A 1 90 ? -0.736 -19.078 39.027 1.00 43.41 90 ALA A N 1
ATOM 706 C CA . ALA A 1 90 ? -0.210 -18.029 39.894 1.00 43.41 90 ALA A CA 1
ATOM 707 C C . ALA A 1 90 ? -0.269 -18.319 41.406 1.00 43.41 90 ALA A C 1
ATOM 709 O O . ALA A 1 90 ? -1.225 -18.923 41.887 1.00 43.41 90 ALA A O 1
ATOM 710 N N . SER A 1 91 ? 0.700 -17.780 42.152 1.00 44.19 91 SER A N 1
ATOM 711 C CA . SER A 1 91 ? 0.440 -16.650 43.057 1.00 44.19 91 SER A CA 1
ATOM 712 C C . SER A 1 91 ? 1.710 -16.172 43.756 1.00 44.19 91 SER A C 1
ATOM 714 O O . SER A 1 91 ? 2.592 -16.952 44.102 1.00 44.19 91 SER A O 1
ATOM 716 N N . SER A 1 92 ? 1.758 -14.855 43.912 1.00 47.88 92 SER A N 1
ATOM 717 C CA . SER A 1 92 ? 2.630 -14.073 44.776 1.00 47.88 92 SER A CA 1
ATOM 718 C C . SER A 1 92 ? 2.629 -14.556 46.228 1.00 47.88 92 SER A C 1
ATOM 720 O O . SER A 1 92 ? 1.555 -14.812 46.763 1.00 47.88 92 SER A O 1
ATOM 722 N N . GLU A 1 93 ? 3.810 -14.593 46.847 1.00 41.91 93 GLU A N 1
ATOM 723 C CA . GLU A 1 93 ? 4.192 -13.875 48.082 1.00 41.91 93 GLU A CA 1
ATOM 724 C C . GLU A 1 93 ? 5.705 -14.007 48.311 1.00 41.91 93 GLU A C 1
ATOM 726 O O . GLU A 1 93 ? 6.251 -15.108 48.064 1.00 41.91 93 GLU A O 1
#

Foldseek 3Di:
DPDDDDFDQADFPLVVLVSVCVVVVAHSVQKFKDDPNDTGDRRDGNVVVPNDPPDDIDIDGRDDPDDPVDDDPPPPPDDDDPDPPDDDDDDDD

pLDDT: mean 71.48, std 17.9, range [37.47, 91.06]

InterPro domains:
  IPR000626 Ubiquitin-like domain [PF00240] (5-63)
  IPR000626 Ubiquitin-like domain [PS50053] (1-66)
  IPR000626 Ubiquitin-like domain [SM00213] (1-62)
  IPR019954 Ubiquitin conserved site [PS00299] (17-42)
  IPR019956 Ubiquitin domain [PR00348] (1-21)
  IPR019956 Ubiquitin domain [PR00348] (22-42)
  IPR019956 Ubiquitin domain [PR00348] (43-64)
  IPR029071 Ubiquitin-like domain superfamily [SSF54236] (4-66)
  IPR050158 Ubiquitin and ubiquitin-like [PTHR10666] (5-66)